Protein AF-A0A7Y3DBD4-F1 (afdb_monomer_lite)

pLDDT: mean 90.54, std 11.19, range [39.78, 98.19]

Radius of gyration: 14.11 Å; chains: 1; bounding box: 34×28×34 Å

Sequence (92 aa):
PIADPDAFFARLATACDAVVIDHFVGGDGSRDGARTRRTPLPAAMEAIQPGASDPGYRDAMVAVAARHLPGRVGVGADGFAGRFLPAEGRVP

Foldseek 3Di:
DDPDLLVVLLVVLVPDLAEEQEACQVVVPDPGNVVVVPDCVLVVQCVVPNCCNPVVVSVVSQVSNCVNNPQGYHYPPCVVVVNTDHGPPDDD

Structure (mmCIF, N/CA/C/O backbone):
data_AF-A0A7Y3DBD4-F1
#
_entry.id   AF-A0A7Y3DBD4-F1
#
loop_
_atom_site.group_PDB
_atom_site.id
_atom_site.type_symbol
_atom_site.label_atom_id
_atom_site.label_alt_id
_atom_site.label_comp_id
_atom_site.label_asym_id
_atom_site.label_entity_id
_atom_site.label_seq_id
_atom_site.pdbx_PDB_ins_code
_atom_site.Cartn_x
_atom_site.Cartn_y
_atom_site.Cartn_z
_atom_site.occupancy
_atom_site.B_iso_or_equiv
_atom_site.auth_seq_id
_atom_site.auth_comp_id
_atom_site.auth_asym_id
_atom_site.auth_atom_id
_atom_site.pdbx_PDB_model_num
ATOM 1 N N . PRO A 1 1 ? 1.762 -5.947 -8.568 1.00 91.12 1 PRO A N 1
ATOM 2 C CA . PRO A 1 1 ? 0.814 -4.826 -8.342 1.00 91.12 1 PRO A CA 1
ATOM 3 C C . PRO A 1 1 ? -0.566 -5.384 -7.974 1.00 91.12 1 PRO A C 1
ATOM 5 O O . PRO A 1 1 ? -0.891 -6.487 -8.408 1.00 91.12 1 PRO A O 1
ATOM 8 N N . ILE A 1 2 ? -1.327 -4.689 -7.130 1.00 94.06 2 ILE A N 1
ATOM 9 C CA . ILE A 1 2 ? -2.670 -5.100 -6.712 1.00 94.06 2 ILE A CA 1
ATOM 10 C C . ILE A 1 2 ? -3.616 -4.742 -7.856 1.00 94.06 2 ILE A C 1
ATOM 12 O O . ILE A 1 2 ? -3.710 -3.578 -8.224 1.00 94.06 2 ILE A O 1
ATOM 16 N N . ALA A 1 3 ? -4.277 -5.746 -8.433 1.00 94.50 3 ALA A N 1
ATOM 17 C CA . ALA A 1 3 ? -5.112 -5.561 -9.619 1.00 94.50 3 ALA A CA 1
ATOM 18 C C . ALA A 1 3 ? -6.339 -4.669 -9.354 1.00 94.50 3 ALA A C 1
ATOM 20 O O . ALA A 1 3 ? -6.669 -3.826 -10.180 1.00 94.50 3 ALA A O 1
ATOM 21 N N . ASP A 1 4 ? -6.981 -4.840 -8.195 1.00 97.38 4 ASP A N 1
ATOM 22 C CA . ASP A 1 4 ? -8.094 -4.008 -7.727 1.00 97.38 4 ASP A CA 1
ATOM 23 C C . ASP A 1 4 ? -7.829 -3.590 -6.270 1.00 97.38 4 ASP A C 1
ATOM 25 O O . ASP A 1 4 ? -8.137 -4.345 -5.338 1.00 97.38 4 ASP A O 1
ATOM 29 N N . PRO A 1 5 ? -7.171 -2.434 -6.058 1.00 97.12 5 PRO A N 1
ATOM 30 C CA . PRO A 1 5 ? -6.824 -1.956 -4.726 1.00 97.12 5 PRO A CA 1
ATOM 31 C C . PRO A 1 5 ? -8.043 -1.734 -3.828 1.00 97.12 5 PRO A C 1
ATOM 33 O O . PRO A 1 5 ? -8.000 -2.082 -2.648 1.00 97.12 5 PRO A O 1
ATOM 36 N N . ASP A 1 6 ? -9.135 -1.192 -4.367 1.00 98.06 6 ASP A N 1
ATOM 37 C CA . ASP A 1 6 ? -10.327 -0.887 -3.579 1.00 98.06 6 ASP A CA 1
ATOM 38 C C . ASP A 1 6 ? -11.021 -2.165 -3.105 1.00 98.06 6 ASP A C 1
ATOM 40 O O . ASP A 1 6 ? -11.277 -2.311 -1.908 1.00 98.06 6 ASP A O 1
ATOM 44 N N . ALA A 1 7 ? -11.250 -3.136 -3.994 1.00 98.19 7 ALA A N 1
ATOM 45 C CA . ALA A 1 7 ? -11.834 -4.414 -3.593 1.00 98.19 7 ALA A CA 1
ATOM 46 C C . ALA A 1 7 ? -10.920 -5.191 -2.631 1.00 98.19 7 ALA A C 1
ATOM 48 O O . ALA A 1 7 ? -11.399 -5.871 -1.720 1.00 98.19 7 ALA A O 1
ATOM 49 N N . PHE A 1 8 ? -9.600 -5.096 -2.811 1.00 98.06 8 PHE A N 1
ATOM 50 C CA . PHE A 1 8 ? -8.629 -5.734 -1.927 1.00 98.06 8 PHE A CA 1
ATOM 51 C C . PHE A 1 8 ? -8.690 -5.171 -0.501 1.00 98.06 8 PHE A C 1
ATOM 53 O O . PHE A 1 8 ? -8.842 -5.941 0.451 1.00 98.06 8 PHE A O 1
ATOM 60 N N . PHE A 1 9 ? -8.621 -3.846 -0.339 1.00 98.00 9 PHE A N 1
ATOM 61 C CA . PHE A 1 9 ? -8.644 -3.225 0.987 1.00 98.00 9 PHE A CA 1
ATOM 62 C C . PHE A 1 9 ? -10.025 -3.278 1.648 1.00 98.00 9 PHE A C 1
ATOM 64 O O . PHE A 1 9 ? -10.088 -3.479 2.860 1.00 98.00 9 PHE A O 1
ATOM 71 N N . ALA A 1 10 ? -11.115 -3.226 0.877 1.00 97.94 10 ALA A N 1
ATOM 72 C CA . ALA A 1 10 ? -12.459 -3.474 1.399 1.00 97.94 10 ALA A CA 1
ATOM 73 C C . ALA A 1 10 ? -12.577 -4.875 2.024 1.00 97.94 10 ALA A C 1
ATOM 75 O O . ALA A 1 10 ? -13.149 -5.031 3.100 1.00 97.94 10 ALA A O 1
ATOM 76 N N . ARG A 1 11 ? -11.990 -5.902 1.389 1.00 97.88 11 ARG A N 1
ATOM 77 C CA . ARG A 1 11 ? -11.956 -7.269 1.937 1.00 97.88 11 ARG A CA 1
ATOM 78 C C . ARG A 1 11 ? -11.044 -7.395 3.153 1.00 97.88 11 ARG A C 1
ATOM 80 O O . ARG A 1 11 ? -11.377 -8.123 4.081 1.00 97.88 11 ARG A O 1
ATOM 87 N N . LEU A 1 12 ? -9.899 -6.712 3.169 1.00 97.00 12 LEU A N 1
ATOM 88 C CA . LEU A 1 12 ? -9.033 -6.703 4.351 1.00 97.00 12 LEU A CA 1
ATOM 89 C C . LEU A 1 12 ? -9.730 -6.067 5.555 1.00 97.00 12 LEU A C 1
ATOM 91 O O . LEU A 1 12 ? -9.646 -6.613 6.652 1.00 97.00 12 LEU A O 1
ATOM 95 N N . ALA A 1 13 ? -10.486 -4.987 5.351 1.00 96.94 13 ALA A N 1
ATOM 96 C CA . ALA A 1 13 ? -11.216 -4.316 6.423 1.00 96.94 13 ALA A CA 1
ATOM 97 C C . ALA A 1 13 ? -12.233 -5.221 7.146 1.00 96.94 13 ALA A C 1
ATOM 99 O O . ALA A 1 13 ? -12.584 -4.947 8.291 1.00 96.94 13 ALA A O 1
ATOM 100 N N . THR A 1 14 ? -12.679 -6.323 6.530 1.00 97.25 14 THR A N 1
ATOM 101 C CA . THR A 1 14 ? -13.555 -7.303 7.195 1.00 97.25 14 THR A CA 1
ATOM 102 C C . THR A 1 14 ? -12.798 -8.354 8.011 1.00 97.25 14 THR A C 1
ATOM 104 O O . THR A 1 14 ? -13.432 -9.149 8.699 1.00 97.25 14 THR A O 1
ATOM 107 N N . ALA A 1 15 ? -11.473 -8.432 7.882 1.00 96.81 15 ALA A N 1
ATOM 108 C CA . ALA A 1 15 ? -10.655 -9.529 8.404 1.00 96.81 15 ALA A CA 1
ATOM 109 C C . ALA A 1 15 ? -9.513 -9.076 9.328 1.00 96.81 15 ALA A C 1
ATOM 111 O O . ALA A 1 15 ? -8.969 -9.902 10.059 1.00 96.81 15 ALA A O 1
ATOM 112 N N . CYS A 1 16 ? -9.136 -7.797 9.307 1.00 96.06 16 CYS A N 1
ATOM 113 C CA . CYS A 1 16 ? -8.083 -7.258 10.160 1.00 96.06 16 CYS A CA 1
ATOM 114 C C . CYS A 1 16 ? -8.463 -5.904 10.757 1.00 96.06 16 CYS A C 1
ATOM 116 O O . CYS A 1 16 ? -9.123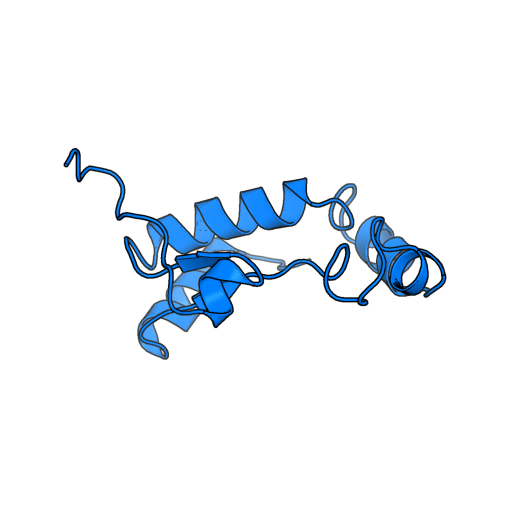 -5.088 10.116 1.00 96.06 16 CYS A O 1
ATOM 118 N N . ASP A 1 17 ? -7.957 -5.636 11.961 1.00 96.19 17 ASP A N 1
ATOM 119 C CA . ASP A 1 17 ? -8.153 -4.347 12.614 1.00 96.19 17 ASP A CA 1
ATOM 120 C C . ASP A 1 17 ? -7.321 -3.231 11.990 1.00 96.19 17 ASP A C 1
ATOM 122 O O . ASP A 1 17 ? -7.775 -2.095 11.995 1.00 96.19 17 ASP A O 1
ATOM 126 N N . ALA A 1 18 ? -6.128 -3.523 11.473 1.00 97.25 18 ALA A N 1
ATOM 127 C CA . ALA A 1 18 ? -5.211 -2.543 10.902 1.00 97.25 18 ALA A CA 1
ATOM 128 C C . ALA A 1 18 ? -4.319 -3.188 9.835 1.00 97.25 18 ALA A C 1
ATOM 130 O O . ALA A 1 18 ? -4.110 -4.403 9.840 1.00 97.25 18 ALA A O 1
ATOM 131 N N . VAL A 1 19 ? -3.753 -2.364 8.953 1.00 97.50 19 VAL A N 1
ATOM 132 C CA . VAL A 1 19 ? -2.786 -2.799 7.934 1.00 97.50 19 VAL A CA 1
ATOM 133 C C . VAL A 1 19 ? -1.499 -1.998 8.043 1.00 97.50 19 VAL A C 1
ATOM 135 O O . VAL A 1 19 ? -1.524 -0.797 8.307 1.00 97.50 19 VAL A O 1
ATOM 138 N N . VAL A 1 20 ? -0.366 -2.656 7.804 1.00 96.94 20 VAL A N 1
ATOM 139 C CA . VAL A 1 20 ? 0.928 -1.994 7.614 1.00 96.94 20 VAL A CA 1
ATOM 140 C C . VAL A 1 20 ? 1.347 -2.206 6.169 1.00 96.94 20 VAL A C 1
ATOM 142 O O . VAL A 1 20 ? 1.453 -3.343 5.713 1.00 96.94 20 VAL A O 1
ATOM 145 N N . ILE A 1 21 ? 1.554 -1.109 5.447 1.00 95.38 21 ILE A N 1
ATOM 146 C CA . ILE A 1 21 ? 1.974 -1.127 4.050 1.00 95.38 21 ILE A CA 1
ATOM 147 C C . ILE A 1 21 ? 3.437 -0.717 4.004 1.00 95.38 21 ILE A C 1
ATOM 149 O O . ILE A 1 21 ? 3.804 0.403 4.362 1.00 95.38 21 ILE A O 1
ATOM 153 N N . ASP A 1 22 ? 4.275 -1.635 3.549 1.00 91.75 22 ASP A N 1
ATOM 154 C CA . ASP A 1 22 ? 5.695 -1.395 3.357 1.00 91.75 22 ASP A CA 1
ATOM 155 C C . ASP A 1 22 ? 6.067 -1.507 1.880 1.00 91.75 22 ASP A C 1
ATOM 157 O O . ASP A 1 22 ? 5.353 -2.119 1.081 1.00 91.75 22 ASP A O 1
ATOM 161 N N . HIS A 1 23 ? 7.186 -0.892 1.517 1.00 88.62 23 HIS A N 1
ATOM 162 C CA . HIS A 1 23 ? 7.735 -0.990 0.178 1.00 88.62 23 HIS A CA 1
ATOM 163 C C . HIS A 1 23 ? 9.085 -1.701 0.219 1.00 88.62 23 HIS A C 1
ATOM 165 O O . HIS A 1 23 ? 9.955 -1.402 1.032 1.00 88.62 23 HIS A O 1
ATOM 171 N N . PHE A 1 24 ? 9.284 -2.641 -0.701 1.00 82.00 24 PHE A N 1
ATOM 172 C CA . PHE A 1 24 ? 10.496 -3.460 -0.745 1.00 82.00 24 PHE A CA 1
ATOM 173 C C . PHE A 1 24 ? 11.772 -2.639 -1.012 1.00 82.00 24 PHE A C 1
ATOM 175 O O . PHE A 1 24 ? 12.875 -3.086 -0.689 1.00 82.00 24 PHE A O 1
ATOM 182 N N . VAL A 1 25 ? 11.647 -1.445 -1.610 1.00 76.50 25 VAL A N 1
ATOM 183 C CA . VAL A 1 25 ? 12.724 -0.440 -1.635 1.00 76.50 25 VAL A CA 1
ATOM 184 C C . VAL A 1 25 ? 12.754 0.240 -0.269 1.00 76.50 25 VAL A C 1
ATOM 186 O O . VAL A 1 25 ? 11.828 0.971 0.068 1.00 76.50 25 VAL A O 1
ATOM 189 N N . GLY A 1 26 ? 13.817 -0.019 0.496 1.00 70.12 26 GLY A N 1
ATOM 190 C CA . GLY A 1 26 ? 13.992 0.431 1.883 1.00 70.12 26 GLY A CA 1
ATOM 191 C C . GLY A 1 26 ? 13.868 -0.698 2.914 1.00 70.12 26 GLY A C 1
ATOM 192 O O . GLY A 1 26 ? 14.545 -0.660 3.938 1.00 70.12 26 GLY A O 1
ATOM 193 N N . GLY A 1 27 ? 13.097 -1.750 2.612 1.00 74.44 27 GLY A N 1
ATOM 194 C CA . GLY A 1 27 ? 12.956 -2.937 3.471 1.00 74.44 27 GLY A CA 1
ATOM 195 C C . GLY A 1 27 ? 14.119 -3.940 3.398 1.00 74.44 27 GLY A C 1
ATOM 196 O O . GLY A 1 27 ? 14.205 -4.859 4.207 1.00 74.44 27 GLY A O 1
ATOM 197 N N . ASP A 1 28 ? 15.049 -3.777 2.452 1.00 78.69 28 ASP A N 1
ATOM 198 C CA . ASP A 1 28 ? 16.171 -4.705 2.227 1.00 78.69 28 ASP A CA 1
ATOM 199 C C . ASP A 1 28 ? 17.421 -4.423 3.085 1.00 78.69 28 ASP A C 1
ATOM 201 O O . ASP A 1 28 ? 18.460 -5.086 2.942 1.00 78.69 28 ASP A O 1
ATOM 205 N N . GLY A 1 29 ? 17.333 -3.425 3.969 1.00 77.88 29 GLY A N 1
ATOM 206 C CA . GLY A 1 29 ? 18.409 -2.983 4.855 1.00 77.88 29 GLY A CA 1
ATOM 207 C C . GLY A 1 29 ? 19.513 -2.175 4.166 1.00 77.88 29 GLY A C 1
ATOM 208 O O . GLY A 1 29 ? 20.553 -1.930 4.777 1.00 77.88 29 GLY A O 1
ATOM 209 N N . SER A 1 30 ? 19.331 -1.777 2.905 1.00 83.56 30 SER A N 1
ATOM 210 C CA . SER A 1 30 ? 20.202 -0.821 2.215 1.00 83.56 30 SER A CA 1
ATOM 211 C C . SER A 1 30 ? 19.573 0.575 2.182 1.00 83.56 30 SER A C 1
ATOM 213 O O . SER A 1 30 ? 18.355 0.721 2.251 1.00 83.56 30 SER A O 1
ATOM 215 N N . ARG A 1 31 ? 20.405 1.623 2.084 1.00 78.25 31 ARG A N 1
ATOM 216 C CA . ARG A 1 31 ? 19.931 3.022 2.112 1.00 78.25 31 ARG A CA 1
ATOM 217 C C . ARG A 1 31 ? 19.056 3.395 0.911 1.00 78.25 31 ARG A C 1
ATOM 219 O O . ARG A 1 31 ? 18.237 4.295 1.022 1.00 78.25 31 ARG A O 1
ATOM 226 N N . ASP A 1 32 ? 19.246 2.729 -0.220 1.00 80.62 32 ASP A N 1
ATOM 227 C CA . ASP A 1 32 ? 18.679 3.076 -1.528 1.00 80.62 32 ASP A CA 1
ATOM 228 C C . ASP A 1 32 ? 17.922 1.911 -2.199 1.00 80.62 32 ASP A C 1
ATOM 230 O O . ASP A 1 32 ? 17.479 2.018 -3.350 1.00 80.62 32 ASP A O 1
ATOM 234 N N . GLY A 1 33 ? 17.761 0.788 -1.494 1.00 84.56 33 GLY A N 1
ATOM 235 C CA . GLY A 1 33 ? 17.173 -0.439 -2.033 1.00 84.56 33 GLY A CA 1
ATOM 236 C C . GLY A 1 33 ? 18.099 -1.210 -2.978 1.00 84.56 33 GLY A C 1
ATOM 237 O O . GLY A 1 33 ? 17.614 -1.991 -3.799 1.00 84.56 33 GLY A O 1
ATOM 238 N N . ALA A 1 34 ? 19.417 -0.978 -2.935 1.00 86.00 34 ALA A N 1
ATOM 239 C CA . ALA A 1 34 ? 20.391 -1.611 -3.820 1.00 86.00 34 ALA A CA 1
ATOM 240 C C . ALA A 1 34 ? 20.357 -3.149 -3.804 1.00 86.00 34 ALA A C 1
ATOM 242 O O . ALA A 1 34 ? 20.729 -3.772 -4.802 1.00 86.00 34 ALA A O 1
ATOM 243 N N . ARG A 1 35 ? 19.932 -3.811 -2.716 1.00 86.19 35 ARG A N 1
ATOM 244 C CA . ARG A 1 35 ? 19.820 -5.280 -2.733 1.00 86.19 35 ARG A CA 1
ATOM 245 C C . ARG A 1 35 ? 18.599 -5.707 -3.535 1.00 86.19 35 ARG A C 1
ATOM 247 O O . ARG A 1 35 ? 18.761 -6.546 -4.418 1.00 86.19 35 ARG A O 1
ATOM 254 N N . THR A 1 36 ? 17.437 -5.097 -3.315 1.00 87.12 36 THR A N 1
ATOM 255 C CA . THR A 1 36 ? 16.220 -5.427 -4.066 1.00 87.12 36 THR A CA 1
ATOM 256 C C . THR A 1 36 ? 16.326 -5.034 -5.535 1.00 87.12 36 THR A C 1
ATOM 258 O O . THR A 1 36 ? 15.899 -5.800 -6.398 1.00 87.12 36 THR A O 1
ATOM 261 N N . ARG A 1 37 ? 16.976 -3.905 -5.851 1.00 87.50 37 ARG A N 1
ATOM 262 C CA . ARG A 1 37 ? 17.230 -3.466 -7.237 1.00 87.50 37 ARG A CA 1
ATOM 263 C C . ARG A 1 37 ? 18.051 -4.466 -8.059 1.00 87.50 37 ARG A C 1
ATOM 265 O O . ARG A 1 37 ? 17.968 -4.446 -9.279 1.00 87.50 37 ARG A O 1
ATOM 272 N N . ARG A 1 38 ? 18.828 -5.347 -7.415 1.00 90.06 38 ARG A N 1
ATOM 273 C CA . ARG A 1 38 ? 19.590 -6.418 -8.089 1.00 90.06 38 ARG A CA 1
ATOM 274 C C . ARG A 1 38 ? 18.786 -7.700 -8.306 1.00 90.06 38 ARG A C 1
ATOM 276 O O . ARG A 1 38 ? 19.299 -8.640 -8.905 1.00 90.06 38 ARG A O 1
ATOM 283 N N . THR A 1 39 ? 17.559 -7.767 -7.800 1.00 90.94 39 THR A N 1
ATOM 284 C CA . THR A 1 39 ? 16.669 -8.911 -8.016 1.00 90.94 39 THR A CA 1
ATOM 285 C C . THR A 1 39 ? 15.813 -8.703 -9.269 1.00 90.94 39 THR A C 1
ATOM 287 O O . THR A 1 39 ? 15.657 -7.569 -9.720 1.00 90.94 39 THR A O 1
ATOM 290 N N . PRO A 1 40 ? 15.191 -9.761 -9.814 1.00 94.31 40 PRO A N 1
ATOM 291 C CA . PRO A 1 40 ? 14.228 -9.621 -10.908 1.00 94.31 40 PRO A CA 1
ATOM 292 C C . PRO A 1 40 ? 12.902 -8.944 -10.518 1.00 94.31 40 PRO A C 1
ATOM 294 O O . PRO A 1 40 ? 12.120 -8.599 -11.402 1.00 94.31 40 PRO A O 1
ATOM 297 N N . LEU A 1 41 ? 12.619 -8.768 -9.219 1.00 91.25 41 LEU A N 1
ATOM 298 C CA . LEU A 1 41 ? 11.314 -8.310 -8.732 1.00 91.25 41 LEU A CA 1
ATOM 299 C C . LEU A 1 41 ? 10.899 -6.933 -9.289 1.00 91.25 41 LEU A C 1
ATOM 301 O O . LEU A 1 41 ? 9.784 -6.852 -9.805 1.00 91.25 41 LEU A O 1
ATOM 305 N N . PRO A 1 42 ? 11.739 -5.875 -9.260 1.00 91.94 42 PRO A N 1
ATOM 306 C CA . PRO A 1 42 ? 11.352 -4.575 -9.809 1.00 91.94 42 PRO A CA 1
ATOM 307 C C . PRO A 1 42 ? 10.954 -4.665 -11.284 1.00 91.94 42 PRO A C 1
ATOM 309 O O . PRO A 1 42 ? 9.888 -4.189 -11.658 1.00 91.94 42 PRO A O 1
ATOM 312 N N . ALA A 1 43 ? 11.750 -5.363 -12.103 1.00 94.00 43 ALA A N 1
ATOM 313 C CA . ALA A 1 43 ? 11.456 -5.539 -13.524 1.00 94.00 43 ALA A CA 1
ATOM 314 C C . ALA A 1 43 ? 10.138 -6.298 -13.754 1.00 94.00 43 ALA A C 1
ATOM 316 O O . ALA A 1 43 ? 9.346 -5.913 -14.611 1.00 94.00 43 ALA A O 1
ATOM 317 N N . ALA A 1 44 ? 9.869 -7.344 -12.965 1.00 94.56 44 ALA A N 1
ATOM 318 C CA . ALA A 1 44 ? 8.614 -8.089 -13.046 1.00 94.56 44 ALA A CA 1
ATOM 319 C C . ALA A 1 44 ? 7.394 -7.237 -12.654 1.00 94.56 44 ALA A C 1
ATOM 321 O O . ALA A 1 44 ? 6.326 -7.378 -13.246 1.00 94.56 44 ALA A O 1
ATOM 322 N N . MET A 1 45 ? 7.536 -6.342 -11.674 1.00 94.56 45 MET A N 1
ATOM 323 C CA . MET A 1 45 ? 6.459 -5.437 -11.269 1.00 94.56 45 MET A CA 1
ATOM 324 C C . MET A 1 45 ? 6.175 -4.369 -12.325 1.00 94.56 45 MET A C 1
ATOM 32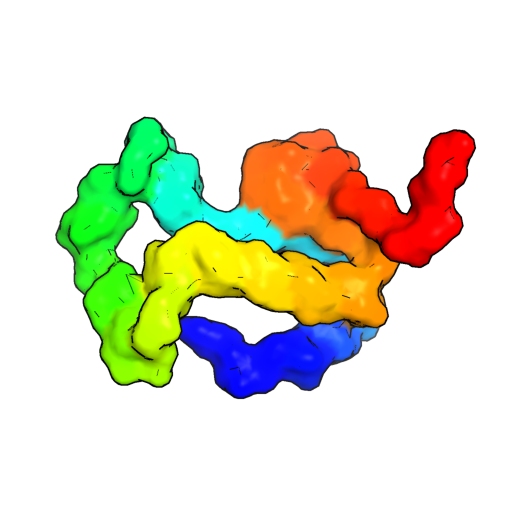6 O O . MET A 1 45 ? 5.011 -4.170 -12.667 1.00 94.56 45 MET A O 1
ATOM 330 N N . GLU A 1 46 ? 7.223 -3.744 -12.867 1.00 94.94 46 GLU A N 1
ATOM 331 C CA . GLU A 1 46 ? 7.127 -2.746 -13.942 1.00 94.94 46 GLU A CA 1
ATOM 332 C C . GLU A 1 46 ? 6.492 -3.319 -15.213 1.00 94.94 46 GLU A C 1
ATOM 334 O O . GLU A 1 46 ? 5.693 -2.650 -15.863 1.00 94.94 46 GLU A O 1
ATOM 339 N N . ALA A 1 47 ? 6.7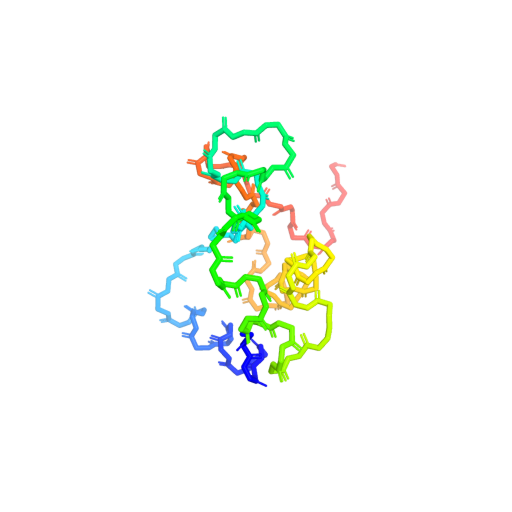83 -4.584 -15.540 1.00 96.56 47 ALA A N 1
ATOM 340 C CA . ALA A 1 47 ? 6.187 -5.266 -16.688 1.00 96.56 47 ALA A CA 1
ATOM 341 C C . ALA A 1 47 ? 4.662 -5.450 -16.565 1.00 96.56 47 ALA A C 1
ATOM 343 O O . ALA A 1 47 ? 3.978 -5.570 -17.579 1.00 96.56 47 ALA A O 1
ATOM 344 N N . ILE A 1 48 ? 4.128 -5.484 -15.339 1.00 95.62 48 ILE A N 1
ATOM 345 C CA . ILE A 1 48 ? 2.684 -5.585 -15.078 1.00 95.62 48 ILE A CA 1
ATOM 346 C C . ILE A 1 48 ? 2.057 -4.191 -15.004 1.00 95.62 48 ILE A C 1
ATOM 348 O O . ILE A 1 48 ? 0.982 -3.967 -15.555 1.00 95.62 48 ILE A O 1
ATOM 352 N N . GLN A 1 49 ? 2.705 -3.264 -14.299 1.00 94.56 49 GLN A N 1
ATOM 353 C CA . GLN A 1 49 ? 2.241 -1.891 -14.153 1.00 94.56 49 GLN A CA 1
ATOM 354 C C . GLN A 1 49 ? 3.445 -0.946 -14.048 1.00 94.56 49 GLN A C 1
ATOM 356 O O . GLN A 1 49 ? 4.172 -1.011 -13.051 1.00 94.56 49 GLN A O 1
ATOM 361 N N . PRO A 1 50 ? 3.625 -0.034 -15.019 1.00 95.31 50 PRO A N 1
ATOM 362 C CA . PRO A 1 50 ? 4.666 0.981 -14.950 1.00 95.31 50 PRO A CA 1
ATOM 363 C C . PRO A 1 50 ? 4.567 1.830 -13.674 1.00 95.31 50 PRO A C 1
ATOM 365 O O . PRO A 1 50 ? 3.478 2.254 -13.280 1.00 95.31 50 PRO A O 1
ATOM 368 N N . GLY A 1 51 ? 5.705 2.066 -13.028 1.00 92.75 51 GLY A N 1
ATOM 369 C CA . GLY A 1 51 ? 5.836 2.791 -11.765 1.00 92.75 51 GLY A CA 1
ATOM 370 C C . GLY A 1 51 ? 5.515 1.964 -10.519 1.00 92.75 51 GLY A C 1
ATOM 371 O O . GLY A 1 51 ? 5.648 2.474 -9.409 1.00 92.75 51 GLY A O 1
ATOM 372 N N . ALA A 1 52 ? 5.110 0.696 -10.651 1.00 93.25 52 ALA A N 1
ATOM 373 C CA . ALA A 1 52 ? 4.775 -0.128 -9.492 1.00 93.25 52 ALA A CA 1
ATOM 374 C C . ALA A 1 52 ? 5.985 -0.512 -8.629 1.00 93.25 52 ALA A C 1
ATOM 376 O O . ALA A 1 52 ? 5.797 -1.006 -7.517 1.00 93.25 52 ALA A O 1
ATOM 377 N N . SER A 1 53 ? 7.209 -0.315 -9.127 1.00 92.12 53 SER A N 1
ATOM 378 C CA . SER A 1 53 ? 8.431 -0.502 -8.346 1.00 92.12 53 SER A CA 1
ATOM 379 C C . SER A 1 53 ? 8.917 0.756 -7.620 1.00 92.12 53 SER A C 1
ATOM 381 O O . SER A 1 53 ? 9.915 0.693 -6.897 1.00 92.12 53 SER A O 1
ATOM 383 N N . ASP A 1 54 ? 8.234 1.886 -7.807 1.00 90.19 54 ASP A N 1
ATOM 384 C CA . ASP A 1 54 ? 8.564 3.156 -7.173 1.00 90.19 54 ASP A CA 1
ATOM 385 C C . ASP A 1 54 ? 7.832 3.322 -5.827 1.00 90.19 54 ASP A C 1
ATOM 387 O O . ASP A 1 54 ? 6.671 2.916 -5.702 1.00 90.19 54 ASP A O 1
ATOM 391 N N . PRO A 1 55 ? 8.448 3.965 -4.814 1.00 88.69 55 PRO A N 1
ATOM 392 C CA . PRO A 1 55 ? 7.760 4.309 -3.571 1.00 88.69 55 PRO A CA 1
ATOM 393 C C . PRO A 1 55 ? 6.420 5.044 -3.755 1.00 88.69 55 PRO A C 1
ATOM 395 O O . PRO A 1 55 ? 5.521 4.853 -2.940 1.00 88.69 55 PRO A O 1
ATOM 398 N N . GLY A 1 56 ? 6.223 5.806 -4.833 1.00 92.00 56 GLY A N 1
ATOM 399 C CA . GLY A 1 56 ? 4.943 6.439 -5.154 1.00 92.00 56 GLY A CA 1
ATOM 400 C C . GLY A 1 56 ? 3.792 5.442 -5.343 1.00 92.00 56 GLY A C 1
ATOM 401 O O . GLY A 1 56 ? 2.647 5.748 -5.006 1.00 92.00 56 GLY A O 1
ATOM 402 N N . TYR A 1 57 ? 4.070 4.210 -5.785 1.00 94.38 57 TYR A N 1
ATOM 403 C CA . TYR A 1 57 ? 3.062 3.148 -5.821 1.00 94.38 57 TYR A CA 1
ATOM 404 C C . TYR A 1 57 ? 2.596 2.757 -4.411 1.00 94.38 57 TYR A C 1
ATOM 406 O O . TYR A 1 57 ? 1.398 2.569 -4.193 1.00 94.38 57 TYR A O 1
ATOM 414 N N . ARG A 1 58 ? 3.509 2.689 -3.428 1.00 94.12 58 ARG A N 1
ATOM 415 C CA . ARG A 1 58 ? 3.143 2.475 -2.016 1.00 94.12 58 ARG A CA 1
ATOM 416 C C . ARG A 1 58 ? 2.218 3.586 -1.538 1.00 94.12 58 ARG A C 1
ATOM 418 O O . ARG A 1 58 ? 1.199 3.286 -0.926 1.00 94.12 58 ARG A O 1
ATOM 425 N N . ASP A 1 59 ? 2.551 4.836 -1.835 1.00 94.75 59 ASP A N 1
ATOM 426 C CA . ASP A 1 59 ? 1.771 5.989 -1.379 1.00 94.75 59 ASP A CA 1
ATOM 427 C C . ASP A 1 59 ? 0.353 5.975 -1.977 1.00 94.75 59 ASP A C 1
ATOM 429 O O . ASP A 1 59 ? -0.624 6.224 -1.268 1.00 94.75 59 ASP A O 1
ATOM 433 N N . ALA A 1 60 ? 0.206 5.550 -3.238 1.00 96.38 60 ALA A N 1
ATOM 434 C CA . ALA A 1 60 ? -1.102 5.304 -3.842 1.00 96.38 60 ALA A CA 1
ATOM 435 C C . ALA A 1 60 ? -1.886 4.192 -3.116 1.00 96.38 60 ALA A C 1
ATOM 437 O O . ALA A 1 60 ? -3.076 4.353 -2.849 1.00 96.38 60 ALA A O 1
ATOM 438 N N . MET A 1 61 ? -1.240 3.077 -2.751 1.00 97.38 61 MET A N 1
ATOM 439 C CA . MET A 1 61 ? -1.897 2.000 -1.991 1.00 97.38 61 MET A CA 1
ATOM 440 C C . MET A 1 61 ? -2.282 2.435 -0.576 1.00 97.38 61 MET A C 1
ATOM 442 O O . MET A 1 61 ? -3.349 2.058 -0.098 1.00 97.38 61 MET A O 1
ATOM 446 N N . VAL A 1 62 ? -1.454 3.253 0.077 1.00 97.38 62 VAL A N 1
ATOM 447 C CA . VAL A 1 62 ? -1.755 3.856 1.382 1.00 97.38 62 VAL A CA 1
ATOM 448 C C . VAL A 1 62 ? -3.001 4.730 1.296 1.00 97.38 62 VAL A C 1
ATOM 450 O O . VAL A 1 62 ? -3.893 4.581 2.129 1.00 97.38 62 VAL A O 1
ATOM 453 N N . ALA A 1 63 ? -3.104 5.580 0.271 1.00 97.06 63 ALA A N 1
ATOM 454 C CA . ALA A 1 63 ? -4.281 6.418 0.061 1.00 97.06 63 ALA A CA 1
ATOM 455 C C . ALA A 1 63 ? -5.555 5.580 -0.135 1.00 97.06 63 ALA A C 1
ATOM 457 O O . ALA A 1 63 ? -6.585 5.881 0.464 1.00 97.06 63 ALA A O 1
ATOM 458 N N . VAL A 1 64 ? -5.491 4.495 -0.917 1.00 97.81 64 VAL A N 1
ATOM 459 C CA . VAL A 1 64 ? -6.635 3.581 -1.075 1.00 97.81 64 VAL A CA 1
ATOM 460 C C . VAL A 1 64 ? -6.985 2.920 0.258 1.00 97.81 64 VAL A C 1
ATOM 462 O O . VAL A 1 64 ? -8.141 2.963 0.673 1.00 97.81 64 VAL A O 1
ATOM 465 N N . ALA A 1 65 ? -6.004 2.344 0.955 1.00 97.75 65 ALA A N 1
ATOM 466 C CA . ALA A 1 65 ? -6.217 1.659 2.226 1.00 97.75 65 ALA A CA 1
ATOM 467 C C . ALA A 1 65 ? -6.841 2.572 3.287 1.00 97.75 65 ALA A C 1
ATOM 469 O O . ALA A 1 65 ? -7.736 2.143 4.011 1.00 97.75 65 ALA A O 1
ATOM 470 N N . ALA A 1 66 ? -6.418 3.838 3.350 1.00 97.06 66 ALA A N 1
ATOM 471 C CA . ALA A 1 66 ? -6.916 4.810 4.318 1.00 97.06 66 ALA A CA 1
ATOM 472 C C . ALA A 1 66 ? -8.418 5.100 4.162 1.00 97.06 66 ALA A C 1
ATOM 474 O O . ALA A 1 66 ? -9.083 5.380 5.158 1.00 97.06 66 ALA A O 1
ATOM 475 N N . ARG A 1 67 ? -8.976 4.966 2.948 1.00 96.81 67 ARG A N 1
ATOM 476 C CA . ARG A 1 67 ? -10.427 5.093 2.714 1.00 96.81 67 ARG A CA 1
ATOM 477 C C . ARG A 1 67 ? -11.229 3.947 3.331 1.00 96.81 67 ARG A C 1
ATOM 479 O O . ARG A 1 67 ? -12.373 4.152 3.719 1.00 96.81 67 ARG A O 1
ATOM 486 N N . HIS A 1 68 ? -10.634 2.757 3.423 1.00 97.25 68 HIS A N 1
ATOM 487 C CA . HIS A 1 68 ? -11.283 1.549 3.954 1.00 97.25 68 HIS A CA 1
ATOM 488 C C . HIS A 1 68 ? -10.975 1.315 5.441 1.00 97.25 68 HIS A C 1
ATOM 490 O O . HIS A 1 68 ? -11.778 0.718 6.152 1.00 97.25 68 HIS A O 1
ATOM 496 N N . LEU A 1 69 ? -9.824 1.796 5.922 1.00 96.56 69 LEU A N 1
ATOM 497 C CA . LEU A 1 69 ? -9.303 1.607 7.281 1.00 96.56 69 LEU A CA 1
ATOM 498 C C . LEU A 1 69 ? -8.842 2.951 7.896 1.00 96.56 69 LEU A C 1
ATOM 500 O O . LEU A 1 69 ? -7.659 3.119 8.216 1.00 96.56 69 LEU A O 1
ATOM 504 N N . PRO A 1 70 ? -9.742 3.938 8.071 1.00 96.19 70 PRO A N 1
ATOM 505 C CA . PRO A 1 70 ? -9.366 5.275 8.523 1.00 96.19 70 PRO A CA 1
ATOM 506 C C . PRO A 1 70 ? -8.757 5.238 9.929 1.00 96.19 70 PRO A C 1
ATOM 508 O O . PRO A 1 70 ? -9.341 4.692 10.865 1.00 96.19 70 PRO A O 1
ATOM 511 N N . GLY A 1 71 ? -7.570 5.828 10.091 1.00 96.06 71 GLY A N 1
ATOM 512 C CA . GLY A 1 71 ? -6.849 5.825 11.368 1.00 96.06 71 GLY A CA 1
ATOM 513 C C . GLY A 1 71 ? -6.104 4.524 11.685 1.00 96.06 71 GLY A C 1
ATOM 514 O O . GLY A 1 71 ? -5.559 4.388 12.779 1.00 96.06 71 GLY A O 1
ATOM 515 N N . ARG A 1 72 ? -6.118 3.543 10.770 1.00 97.06 72 ARG A N 1
ATOM 516 C CA . ARG A 1 72 ? -5.622 2.178 11.014 1.00 97.06 72 ARG A CA 1
ATOM 517 C C . ARG A 1 72 ? -4.659 1.676 9.932 1.00 97.06 72 ARG A C 1
ATOM 519 O O . ARG A 1 72 ? -4.492 0.472 9.743 1.00 97.06 72 ARG A O 1
ATOM 526 N N . VAL A 1 73 ? -4.012 2.604 9.228 1.00 98.19 73 VAL A N 1
ATOM 527 C CA . VAL A 1 73 ? -2.991 2.316 8.211 1.00 98.19 73 VAL A CA 1
ATOM 528 C C . VAL A 1 73 ? -1.628 2.764 8.721 1.00 98.19 73 VAL A C 1
ATOM 530 O O . VAL A 1 73 ? -1.434 3.935 9.022 1.00 98.19 73 VAL A O 1
ATOM 533 N N . GLY A 1 74 ? -0.686 1.834 8.837 1.00 97.19 74 GLY A N 1
ATOM 534 C CA . GLY A 1 74 ? 0.713 2.098 9.164 1.00 97.19 74 GLY A CA 1
ATOM 535 C C . GLY A 1 74 ? 1.587 2.033 7.913 1.00 97.19 74 GLY A C 1
ATOM 536 O O . GLY A 1 74 ? 1.269 1.304 6.973 1.00 97.19 74 GLY A O 1
ATOM 537 N N . VAL A 1 75 ? 2.700 2.769 7.900 1.00 95.38 75 VAL A N 1
ATOM 538 C CA . VAL A 1 75 ? 3.627 2.801 6.756 1.00 95.38 75 VAL A CA 1
ATOM 539 C C . VAL A 1 75 ? 5.027 2.387 7.195 1.00 95.38 75 VAL A C 1
ATOM 541 O O . VAL A 1 75 ? 5.596 2.987 8.106 1.00 95.38 75 VAL A O 1
ATOM 544 N N . GLY A 1 76 ? 5.575 1.356 6.549 1.00 91.69 76 GLY A N 1
ATOM 545 C CA . GLY A 1 76 ? 6.928 0.848 6.791 1.00 91.69 76 GLY A CA 1
ATOM 546 C C . GLY A 1 76 ? 7.269 0.651 8.272 1.00 91.69 76 GLY A C 1
ATOM 547 O O . GLY A 1 76 ? 6.457 0.156 9.055 1.00 91.69 76 GLY A O 1
ATOM 548 N N . ALA A 1 77 ? 8.481 1.058 8.663 1.00 90.38 77 ALA A N 1
ATOM 549 C CA . ALA A 1 77 ? 8.986 0.902 10.029 1.00 90.38 77 ALA A CA 1
ATOM 550 C C . ALA A 1 77 ? 8.119 1.602 11.093 1.00 90.38 77 ALA A C 1
ATOM 552 O O . ALA A 1 77 ? 7.971 1.075 12.195 1.00 90.38 77 ALA A O 1
ATOM 553 N N . ASP A 1 78 ? 7.519 2.753 10.772 1.00 92.50 78 ASP A N 1
ATOM 554 C CA . ASP A 1 78 ? 6.604 3.447 11.684 1.00 92.50 78 ASP A CA 1
ATOM 555 C C . ASP A 1 78 ? 5.346 2.615 11.942 1.00 92.50 78 ASP A C 1
ATOM 557 O O . ASP A 1 78 ? 4.964 2.416 13.097 1.00 92.50 78 ASP A O 1
ATOM 561 N N . GLY A 1 79 ? 4.761 2.054 10.881 1.00 95.00 79 GLY A N 1
ATOM 562 C CA . GLY A 1 79 ? 3.617 1.153 10.982 1.00 95.00 79 GLY A CA 1
ATOM 563 C C . GLY A 1 79 ? 3.922 -0.096 11.806 1.00 95.00 79 GLY A C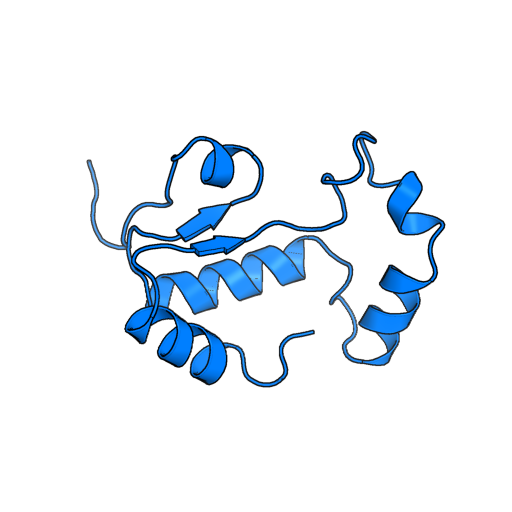 1
ATOM 564 O O . GLY A 1 79 ? 3.153 -0.446 12.700 1.00 95.00 79 GLY A O 1
ATOM 565 N N . PHE A 1 80 ? 5.077 -0.729 11.577 1.00 92.75 80 PHE A N 1
ATOM 566 C CA . PHE A 1 80 ? 5.523 -1.870 12.386 1.00 92.75 80 PHE A CA 1
ATOM 567 C C . PHE A 1 80 ? 5.790 -1.505 13.854 1.00 92.75 80 PHE A C 1
ATOM 569 O O . PHE A 1 80 ? 5.633 -2.351 14.730 1.00 92.75 80 PHE A O 1
ATOM 576 N N . ALA A 1 81 ? 6.140 -0.251 14.144 1.00 95.56 81 ALA A N 1
ATOM 577 C CA . ALA A 1 81 ? 6.271 0.269 15.503 1.00 95.56 81 ALA A CA 1
ATOM 578 C C . ALA A 1 81 ? 4.925 0.685 16.138 1.00 95.56 81 ALA A C 1
ATOM 580 O O . ALA A 1 81 ? 4.919 1.298 17.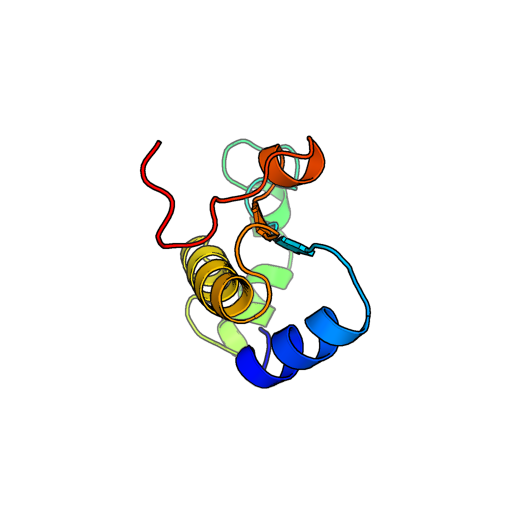207 1.00 95.56 81 ALA A O 1
ATOM 581 N N . GLY A 1 82 ? 3.792 0.388 15.491 1.00 95.69 82 GLY A N 1
ATOM 582 C CA . GLY A 1 82 ? 2.451 0.699 15.988 1.00 95.69 82 GLY A CA 1
ATOM 583 C C . GLY A 1 82 ? 2.025 2.156 15.790 1.00 95.69 82 GLY A C 1
ATOM 584 O O . GLY A 1 82 ? 1.058 2.595 16.413 1.00 95.69 82 GLY A O 1
ATOM 585 N N . ARG A 1 83 ? 2.731 2.926 14.949 1.00 96.94 83 ARG A N 1
ATOM 586 C CA . ARG A 1 83 ? 2.337 4.291 14.579 1.00 96.94 83 ARG A CA 1
ATOM 587 C C . ARG A 1 83 ? 1.475 4.248 13.319 1.00 96.94 83 ARG A C 1
ATOM 589 O O . ARG A 1 83 ? 1.960 3.931 12.234 1.00 96.94 83 ARG A O 1
ATOM 596 N N . PHE A 1 84 ? 0.198 4.582 13.472 1.00 96.81 84 PHE A N 1
ATOM 597 C CA . PHE A 1 84 ? -0.771 4.621 12.378 1.00 96.81 84 PHE A CA 1
ATOM 598 C C . PHE A 1 84 ? -1.025 6.058 11.921 1.00 96.81 84 PHE A C 1
ATOM 600 O O . PHE A 1 84 ? -0.966 6.998 12.716 1.00 96.81 84 PHE A O 1
ATOM 607 N N . LEU A 1 85 ? -1.310 6.219 10.631 1.00 95.44 85 LEU A N 1
ATOM 608 C CA . LEU A 1 85 ? -1.751 7.481 10.055 1.00 95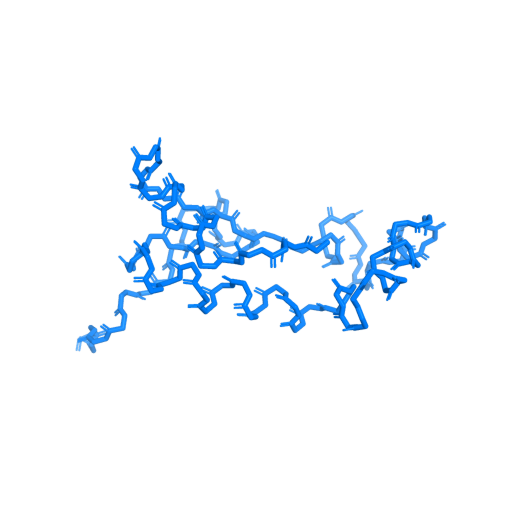.44 85 LEU A CA 1
ATOM 609 C C . LEU A 1 85 ? -3.070 7.916 10.706 1.00 95.44 85 LEU A C 1
ATOM 611 O O . LEU A 1 85 ? -3.896 7.059 11.031 1.00 95.44 85 LEU A O 1
ATOM 615 N N . PRO A 1 86 ? -3.301 9.226 10.887 1.00 92.00 86 PRO A N 1
ATOM 616 C CA . PRO A 1 86 ? -4.568 9.718 11.407 1.00 92.00 86 PRO A CA 1
ATOM 617 C C . PRO A 1 86 ? -5.717 9.377 10.449 1.00 92.00 86 PRO A C 1
ATOM 619 O O . PRO A 1 86 ? -5.532 9.279 9.237 1.00 92.00 86 PRO A O 1
ATOM 622 N N . ALA A 1 87 ? -6.928 9.233 10.987 1.00 87.12 87 ALA A N 1
ATOM 623 C CA . ALA A 1 87 ? -8.125 9.284 10.155 1.00 87.12 87 ALA A CA 1
ATOM 624 C C . ALA A 1 87 ? -8.245 10.707 9.584 1.00 87.12 87 ALA A C 1
ATOM 626 O O . ALA A 1 87 ? -8.124 11.676 10.343 1.00 87.12 87 ALA A O 1
ATOM 627 N N . GLU A 1 88 ? -8.457 10.849 8.274 1.00 72.75 88 GLU A N 1
ATOM 628 C CA . GLU A 1 88 ? -8.715 12.164 7.681 1.00 72.75 88 GLU A CA 1
ATOM 629 C C . GLU A 1 88 ? -9.876 12.846 8.431 1.00 72.75 88 GLU A C 1
ATOM 631 O O . GLU A 1 88 ? -10.932 12.249 8.636 1.00 72.75 88 GLU A O 1
ATOM 636 N N . GLY A 1 89 ? -9.650 14.080 8.905 1.00 55.66 89 GLY A N 1
ATOM 637 C CA . GLY A 1 89 ? -10.634 14.864 9.666 1.00 55.66 89 GLY A CA 1
ATOM 638 C C . GLY A 1 89 ? -10.356 15.046 11.164 1.00 55.66 89 GLY A C 1
ATOM 639 O O . GLY A 1 89 ? -11.089 15.790 11.812 1.00 55.66 89 GLY A O 1
ATOM 640 N N . ARG A 1 90 ? -9.294 14.456 11.733 1.00 44.56 90 ARG A N 1
ATOM 641 C CA . ARG A 1 90 ? -8.850 14.799 13.098 1.00 44.56 90 ARG A CA 1
ATOM 642 C C . ARG A 1 90 ? -7.708 15.816 13.061 1.00 44.56 90 ARG A C 1
ATOM 644 O O . ARG A 1 90 ? -6.540 15.443 13.009 1.00 44.56 90 ARG A O 1
ATOM 651 N N . VAL A 1 91 ? -8.058 17.101 13.087 1.00 39.78 91 VAL A N 1
ATOM 652 C CA . VAL A 1 91 ? -7.127 18.145 13.546 1.00 39.78 91 VAL A CA 1
ATOM 653 C C . VAL A 1 91 ? -6.889 17.902 15.048 1.00 39.78 91 VAL A C 1
ATOM 655 O O . VAL A 1 91 ? -7.856 17.537 15.727 1.00 39.78 91 VAL A O 1
ATOM 658 N N . PRO A 1 92 ? -5.644 17.993 15.555 1.00 49.34 92 PRO A N 1
ATOM 659 C CA . PRO A 1 92 ? -5.375 17.905 16.991 1.00 49.34 92 PRO A CA 1
ATOM 660 C C . PRO A 1 92 ? -6.166 18.935 17.804 1.00 49.34 92 PRO A C 1
ATOM 662 O O . PRO A 1 92 ? -6.421 20.044 17.279 1.00 49.34 92 PRO A O 1
#

Secondary structure (DSSP, 8-state):
--S-HHHHHHHHHTT-S-EEE--HHHHTSSSS-HHHHTSSHHHHHHHHSTTTTSHHHHHHHHHHHHHHSTT-EEEHHHHHTT-BPPPTT---